Protein AF-A0A5B7HHR5-F1 (afdb_monomer_lite)

Radius of gyration: 13.98 Å; chains: 1; bounding box: 28×27×40 Å

pLDDT: mean 83.9, std 16.47, range [32.66, 96.81]

Foldseek 3Di:
DDDDDDPDDPDWFEKEKEWAWDQDPFTKIKIWIWTTPDPPDTDIDIDMDTDDHDDDRLVSRLVRVVVVCVVCVVVPHHYHYHYPDPSSVVVVVVVD

InterPro domains:
  IPR002156 Ribonuclease H domain [PF00075] (14-90)
  IPR012337 Ribonuclease H-like superfamily [SSF53098] (14-94)
  IPR036397 Ribonuclease H superfamily [G3DSA:3.30.420.10] (3-95)

Organism: Portunus trituberculatus (NCBI:txid210409)

Structure (mmCIF, N/CA/C/O backbone):
data_AF-A0A5B7HHR5-F1
#
_entry.id   AF-A0A5B7HHR5-F1
#
loop_
_atom_site.group_PDB
_atom_site.id
_atom_site.type_symbol
_atom_site.label_atom_id
_atom_site.label_alt_id
_atom_site.label_comp_id
_atom_site.label_asym_id
_atom_site.label_entity_id
_atom_site.label_seq_id
_atom_site.pdbx_PDB_ins_code
_atom_site.Cartn_x
_atom_site.Cartn_y
_atom_site.Cartn_z
_atom_site.occupancy
_atom_site.B_iso_or_equiv
_atom_site.auth_seq_id
_atom_site.auth_comp_id
_atom_site.auth_asym_id
_atom_site.auth_atom_id
_atom_site.pdbx_PDB_model_num
ATOM 1 N N . MET A 1 1 ? 15.190 1.787 7.362 1.00 34.25 1 MET A N 1
ATOM 2 C CA . MET A 1 1 ? 14.211 1.466 8.426 1.00 34.25 1 MET A CA 1
ATOM 3 C C . MET A 1 1 ? 14.200 2.575 9.479 1.00 34.25 1 MET A C 1
ATOM 5 O O . MET A 1 1 ? 14.938 2.505 10.454 1.00 34.25 1 MET A O 1
ATOM 9 N N . PHE A 1 2 ? 13.411 3.632 9.271 1.00 34.34 2 PHE A N 1
ATOM 10 C CA . PHE A 1 2 ? 13.165 4.640 10.308 1.00 34.34 2 PHE A CA 1
ATOM 11 C C . PHE A 1 2 ? 11.983 4.169 11.162 1.00 34.34 2 PHE A C 1
ATOM 13 O O . PHE A 1 2 ? 10.839 4.204 10.725 1.00 34.34 2 PHE A O 1
ATOM 20 N N . MET A 1 3 ? 12.266 3.678 12.369 1.00 32.66 3 MET A N 1
ATOM 21 C CA . MET A 1 3 ? 11.239 3.390 13.371 1.00 32.66 3 MET A CA 1
ATOM 22 C C . MET A 1 3 ? 11.107 4.591 14.301 1.00 32.66 3 MET A C 1
ATOM 24 O O . MET A 1 3 ? 11.936 4.793 15.187 1.00 32.66 3 MET A O 1
ATOM 28 N N . THR A 1 4 ? 10.045 5.374 14.144 1.00 36.59 4 THR A N 1
ATOM 29 C CA . THR A 1 4 ? 9.592 6.265 15.210 1.00 36.59 4 THR A CA 1
ATOM 30 C C . THR A 1 4 ? 8.787 5.442 16.212 1.00 36.59 4 THR A C 1
ATOM 32 O O . THR A 1 4 ? 7.834 4.739 15.878 1.00 36.59 4 THR A O 1
ATOM 35 N N . LYS A 1 5 ? 9.228 5.463 17.471 1.00 33.44 5 LYS A N 1
ATOM 36 C CA . LYS A 1 5 ? 8.582 4.763 18.582 1.00 33.44 5 LYS A CA 1
ATOM 37 C C . LYS A 1 5 ? 7.230 5.429 18.842 1.00 33.44 5 LYS A C 1
ATOM 39 O O . LYS A 1 5 ? 7.174 6.495 19.448 1.00 33.44 5 LYS A O 1
ATOM 44 N N . LEU A 1 6 ? 6.150 4.816 18.366 1.00 45.91 6 LEU A N 1
ATOM 45 C CA . LEU A 1 6 ? 4.795 5.327 18.555 1.00 45.91 6 LEU A CA 1
ATOM 46 C C . LEU A 1 6 ? 4.345 5.082 19.998 1.00 45.91 6 LEU A C 1
ATOM 48 O O . LEU A 1 6 ? 3.812 4.033 20.355 1.00 45.91 6 LEU A O 1
ATOM 52 N N . SER A 1 7 ? 4.622 6.051 20.865 1.00 46.16 7 SER A N 1
ATOM 53 C CA . SER A 1 7 ? 4.082 6.071 22.215 1.00 46.16 7 SER A CA 1
ATOM 54 C C . SER A 1 7 ? 2.589 6.420 22.177 1.00 46.16 7 SER A C 1
ATOM 56 O O . SER A 1 7 ? 2.229 7.500 21.722 1.00 46.16 7 SER A O 1
ATOM 58 N N . LYS A 1 8 ? 1.764 5.535 22.755 1.00 43.47 8 LYS A N 1
ATOM 59 C CA . LYS A 1 8 ? 0.368 5.743 23.193 1.00 43.47 8 LYS A CA 1
ATOM 60 C C . LYS A 1 8 ? -0.688 5.956 22.089 1.00 43.47 8 LYS A C 1
ATOM 62 O O . LYS A 1 8 ? -1.180 7.062 21.906 1.00 43.47 8 LYS A O 1
ATOM 67 N N . TYR A 1 9 ? -1.162 4.870 21.472 1.00 52.91 9 TYR A N 1
ATOM 68 C CA . TYR A 1 9 ? -2.480 4.859 20.816 1.00 52.91 9 TYR A CA 1
ATOM 69 C C . TYR A 1 9 ? -3.518 4.217 21.736 1.00 52.91 9 TYR A C 1
ATOM 71 O O . TYR A 1 9 ? -3.535 3.003 21.915 1.00 52.91 9 TYR A O 1
ATOM 79 N N . SER A 1 10 ? -4.364 5.043 22.355 1.00 51.78 10 SER A N 1
ATOM 80 C CA . SER A 1 10 ? -5.390 4.616 23.318 1.00 51.78 10 SER A CA 1
ATOM 81 C C . SER A 1 10 ? -6.741 4.244 22.691 1.00 51.78 10 SER A C 1
ATOM 83 O O . SER A 1 10 ? -7.653 3.896 23.429 1.00 51.78 10 SER A O 1
ATOM 85 N N . ASN A 1 11 ? -6.886 4.257 21.361 1.00 54.09 11 ASN A N 1
ATOM 86 C CA . ASN A 1 11 ? -8.102 3.804 20.674 1.00 54.09 11 ASN A CA 1
ATOM 87 C C . ASN A 1 11 ? -7.738 2.881 19.509 1.00 54.09 11 ASN A C 1
ATOM 89 O O . ASN A 1 11 ? -7.360 3.317 18.423 1.00 54.09 11 ASN A O 1
ATOM 93 N N . VAL A 1 12 ? -7.782 1.580 19.790 1.00 65.38 12 VAL A N 1
ATOM 94 C CA . VAL A 1 12 ? -7.132 0.543 18.991 1.00 65.38 12 VAL A CA 1
ATOM 95 C C . VAL A 1 12 ? -8.050 0.015 17.891 1.00 65.38 12 VAL A C 1
ATOM 97 O O . VAL A 1 12 ? -8.558 -1.096 17.963 1.00 65.38 12 VAL A O 1
ATOM 100 N N . GLN A 1 13 ? -8.243 0.829 16.857 1.00 73.31 13 GLN A N 1
ATOM 101 C CA . GLN A 1 13 ? -8.623 0.351 15.528 1.00 73.31 13 GLN A CA 1
ATOM 102 C C . GLN A 1 13 ? -7.712 1.017 14.502 1.00 73.31 13 GLN A C 1
ATOM 104 O O . GLN A 1 13 ? -7.994 2.103 13.997 1.00 73.31 13 GLN A O 1
ATOM 109 N N . ALA A 1 14 ? -6.578 0.375 14.244 1.00 88.25 14 ALA A N 1
ATOM 110 C CA . ALA A 1 14 ? -5.549 0.875 13.347 1.00 88.25 14 ALA A CA 1
ATOM 111 C C . ALA A 1 14 ? -5.039 -0.245 12.446 1.00 88.25 14 ALA A C 1
ATOM 113 O O . ALA A 1 14 ? -5.035 -1.417 12.825 1.00 88.25 14 ALA A O 1
ATOM 114 N N . ILE A 1 15 ? -4.588 0.128 11.258 1.00 92.25 15 ILE A N 1
ATOM 115 C CA . ILE A 1 15 ? -3.993 -0.789 10.295 1.00 92.25 15 ILE A CA 1
ATOM 116 C C . ILE A 1 15 ? -2.537 -0.395 10.123 1.00 92.25 15 ILE A C 1
ATOM 118 O O . ILE A 1 15 ? -2.238 0.747 9.793 1.00 92.25 15 ILE A O 1
ATOM 122 N N . HIS A 1 16 ? -1.627 -1.329 10.361 1.00 93.94 16 HIS A N 1
ATOM 123 C CA . HIS A 1 16 ? -0.222 -1.164 10.018 1.00 93.94 16 HIS A CA 1
ATOM 124 C C . HIS A 1 16 ? 0.019 -1.862 8.689 1.00 93.94 16 HIS A C 1
ATOM 126 O O . HIS A 1 16 ? -0.329 -3.033 8.541 1.00 93.94 16 HIS A O 1
ATOM 132 N N . VAL A 1 17 ? 0.613 -1.156 7.738 1.00 94.50 17 VAL A N 1
ATOM 133 C CA . VAL A 1 17 ? 0.941 -1.697 6.422 1.00 94.50 17 VAL A CA 1
ATOM 134 C C . VAL A 1 17 ? 2.436 -1.559 6.205 1.00 94.50 17 VAL A C 1
ATOM 136 O O . VAL A 1 17 ? 2.968 -0.454 6.248 1.00 94.50 17 VAL A O 1
ATOM 139 N N . TYR A 1 18 ? 3.100 -2.681 5.966 1.00 95.38 18 TYR A N 1
ATOM 140 C CA . TYR A 1 18 ? 4.502 -2.746 5.580 1.00 95.38 18 TYR A CA 1
ATOM 141 C C . TYR A 1 18 ? 4.561 -3.078 4.093 1.00 95.38 18 TYR A C 1
ATOM 143 O O . TYR A 1 18 ? 4.013 -4.102 3.680 1.00 95.38 18 TYR A O 1
ATOM 151 N N . CYS A 1 19 ? 5.178 -2.202 3.308 1.00 93.31 19 CYS A N 1
ATOM 152 C CA . CYS A 1 19 ? 5.292 -2.322 1.857 1.00 93.31 19 CYS A CA 1
ATOM 153 C C . CYS A 1 19 ? 6.749 -2.587 1.471 1.00 93.31 19 CYS A C 1
ATOM 155 O O . CYS A 1 19 ? 7.648 -2.035 2.098 1.00 93.31 19 CYS A O 1
ATOM 157 N N . ASP A 1 20 ? 6.957 -3.438 0.468 1.00 94.38 20 ASP A N 1
ATOM 158 C CA . ASP A 1 20 ? 8.268 -3.697 -0.136 1.00 94.38 20 ASP A CA 1
ATOM 159 C C . ASP A 1 20 ? 8.095 -4.010 -1.630 1.0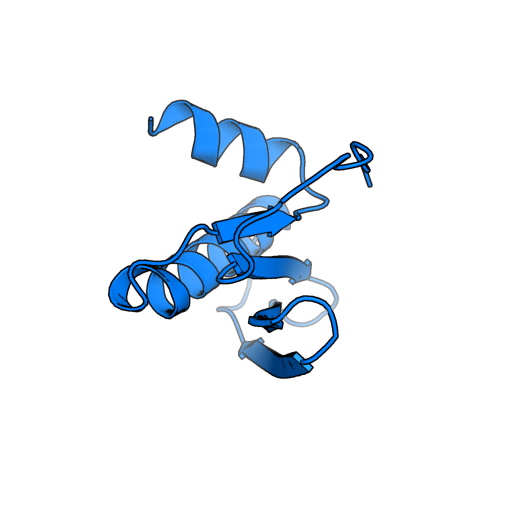0 94.38 20 ASP A C 1
ATOM 161 O O . ASP A 1 20 ? 7.344 -4.914 -2.026 1.00 94.38 20 ASP A O 1
ATOM 165 N N . GLY A 1 21 ? 8.768 -3.238 -2.471 1.00 93.50 21 GLY A N 1
ATOM 166 C CA . GLY A 1 21 ? 8.849 -3.395 -3.910 1.00 93.50 21 GLY A CA 1
ATOM 167 C C . GLY A 1 21 ? 10.216 -3.902 -4.358 1.00 93.50 21 GLY A C 1
ATOM 168 O O . GLY A 1 21 ? 11.160 -3.139 -4.532 1.00 93.50 21 GLY A O 1
ATOM 169 N N . SER A 1 22 ? 10.305 -5.180 -4.727 1.00 91.50 22 SER A N 1
ATOM 170 C CA . SER A 1 22 ? 11.563 -5.789 -5.167 1.00 91.50 22 SER A CA 1
ATOM 171 C C . SER A 1 22 ? 11.637 -5.981 -6.680 1.00 91.50 22 SER A C 1
ATOM 173 O O . SER A 1 22 ? 10.649 -6.314 -7.337 1.00 91.50 22 SER A O 1
ATOM 175 N N . VAL A 1 23 ? 12.841 -5.839 -7.244 1.00 91.81 23 VAL A N 1
ATOM 176 C CA . VAL A 1 23 ? 13.135 -6.067 -8.673 1.00 91.81 23 VAL A CA 1
ATOM 177 C C . VAL A 1 23 ? 14.182 -7.162 -8.922 1.00 91.81 23 VAL A C 1
ATOM 179 O O . VAL A 1 23 ? 14.609 -7.352 -10.060 1.00 91.81 23 VAL A O 1
ATOM 182 N N . ASN A 1 24 ? 14.568 -7.933 -7.898 1.00 82.75 24 ASN A N 1
ATOM 183 C CA . ASN A 1 24 ? 15.563 -9.003 -8.038 1.00 82.75 24 ASN A CA 1
ATOM 184 C C . ASN A 1 24 ? 15.020 -10.178 -8.873 1.00 82.75 24 ASN A C 1
ATOM 186 O O . ASN A 1 24 ? 14.261 -11.028 -8.405 1.00 82.75 24 ASN A O 1
ATOM 190 N N . GLY A 1 25 ? 15.411 -10.215 -10.149 1.00 82.38 25 GLY A N 1
ATOM 191 C CA . GLY A 1 25 ? 14.970 -11.196 -11.140 1.00 82.38 25 GLY A CA 1
ATOM 192 C C . GLY A 1 25 ? 13.589 -10.875 -11.713 1.00 82.38 25 GLY A C 1
ATOM 193 O O . GLY A 1 25 ? 13.465 -10.541 -12.889 1.00 82.38 25 GLY A O 1
ATOM 194 N N . ARG A 1 26 ? 12.533 -10.972 -10.896 1.00 83.88 26 ARG A N 1
ATOM 195 C CA . ARG A 1 26 ? 11.160 -10.604 -11.287 1.00 83.88 26 ARG A CA 1
ATOM 196 C C . ARG A 1 26 ? 10.642 -9.508 -10.370 1.00 83.88 26 ARG A C 1
ATOM 198 O O . ARG A 1 26 ? 10.619 -9.702 -9.161 1.00 83.88 26 ARG A O 1
ATOM 205 N N . SER A 1 27 ? 10.147 -8.424 -10.960 1.00 91.38 27 SER A N 1
ATOM 206 C CA . SER A 1 27 ? 9.512 -7.342 -10.214 1.00 91.38 27 SER A CA 1
ATOM 207 C C . SER A 1 27 ? 8.273 -7.844 -9.464 1.00 91.38 27 SER A C 1
ATOM 209 O O . SER A 1 27 ? 7.415 -8.532 -10.033 1.00 91.38 27 SER A O 1
ATOM 211 N N . ARG A 1 28 ? 8.192 -7.535 -8.172 1.00 93.94 28 ARG A N 1
ATOM 212 C CA . ARG A 1 28 ? 7.096 -7.906 -7.270 1.00 93.94 28 ARG A CA 1
ATOM 213 C C . ARG A 1 28 ? 6.876 -6.799 -6.251 1.00 93.94 28 ARG A C 1
ATOM 215 O O . ARG A 1 28 ? 7.820 -6.104 -5.899 1.00 93.94 28 ARG A O 1
ATOM 222 N N . CYS A 1 29 ? 5.657 -6.698 -5.746 1.00 93.81 29 CYS A N 1
ATOM 223 C CA . CYS A 1 29 ? 5.396 -6.014 -4.490 1.00 93.81 29 CYS A CA 1
ATOM 224 C C . CYS A 1 29 ? 4.924 -7.025 -3.446 1.00 93.81 29 CYS A C 1
ATOM 226 O O . CYS A 1 29 ? 4.263 -8.024 -3.767 1.00 93.81 29 CYS A O 1
ATOM 228 N N . ARG A 1 30 ? 5.296 -6.779 -2.197 1.00 95.44 30 ARG A N 1
ATOM 229 C CA . ARG A 1 30 ? 4.887 -7.544 -1.030 1.00 95.44 30 ARG A CA 1
ATOM 230 C C . ARG A 1 30 ? 4.336 -6.581 0.005 1.00 95.44 30 ARG A C 1
ATOM 232 O O . ARG A 1 30 ? 4.921 -5.537 0.264 1.00 95.44 30 ARG A O 1
ATOM 239 N N . LEU A 1 31 ? 3.206 -6.958 0.579 1.00 95.88 31 LEU A N 1
AT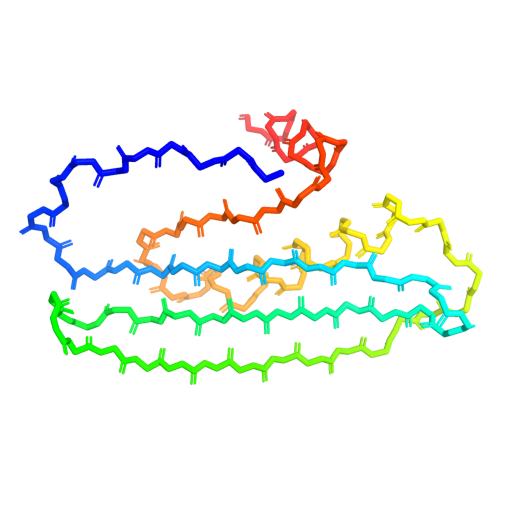OM 240 C CA . LEU A 1 31 ? 2.519 -6.228 1.624 1.00 95.88 31 LEU A CA 1
ATOM 241 C C . LEU A 1 31 ? 2.346 -7.142 2.822 1.00 95.88 31 LEU A C 1
ATOM 243 O O . LEU A 1 31 ? 1.907 -8.285 2.676 1.00 95.88 31 LEU A O 1
ATOM 247 N N . PHE A 1 32 ? 2.624 -6.612 4.002 1.00 96.38 32 PHE A N 1
ATOM 248 C CA . PHE A 1 32 ? 2.205 -7.205 5.259 1.00 96.38 32 PHE A CA 1
ATOM 249 C C . PHE A 1 32 ? 1.273 -6.226 5.965 1.00 96.38 32 PHE A C 1
ATOM 251 O O . PHE A 1 32 ? 1.660 -5.104 6.285 1.00 96.38 32 PHE A O 1
ATOM 258 N N . ILE A 1 33 ? 0.027 -6.636 6.166 1.00 94.94 33 ILE A N 1
ATOM 259 C CA . ILE A 1 33 ? -1.029 -5.821 6.754 1.00 94.94 33 ILE A CA 1
ATOM 260 C C . ILE A 1 33 ? -1.381 -6.417 8.108 1.00 94.94 33 ILE A C 1
ATOM 262 O O . ILE A 1 33 ? -1.852 -7.549 8.186 1.00 94.94 33 ILE A O 1
ATOM 266 N N . ARG A 1 34 ? -1.200 -5.632 9.166 1.00 94.56 34 ARG A N 1
ATOM 267 C CA . ARG A 1 34 ? -1.660 -5.957 10.513 1.00 94.56 34 ARG A CA 1
ATOM 268 C C . ARG A 1 34 ? -2.828 -5.056 10.881 1.00 94.56 34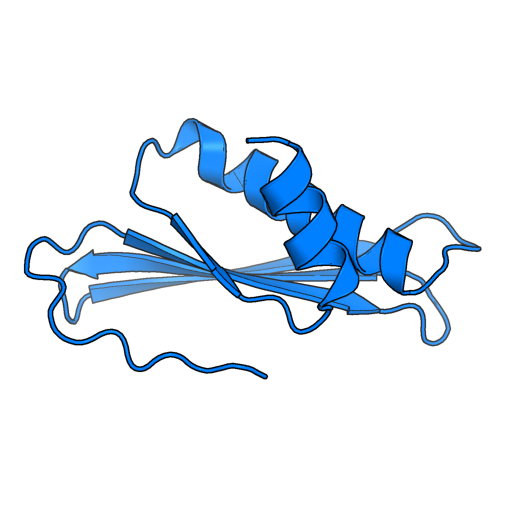 ARG A C 1
ATOM 270 O O . ARG A 1 34 ? -2.656 -3.863 11.124 1.00 94.56 34 ARG A O 1
ATOM 277 N N . ASN A 1 35 ? -4.023 -5.629 10.924 1.00 92.56 35 ASN A N 1
ATOM 278 C CA . ASN A 1 35 ? -5.254 -4.936 11.288 1.00 92.56 35 ASN A CA 1
ATOM 279 C C . ASN A 1 35 ? -5.561 -5.184 12.767 1.00 92.56 35 ASN A C 1
ATOM 281 O O . ASN A 1 35 ? -5.993 -6.276 13.147 1.00 92.56 35 ASN A O 1
ATOM 285 N N . TYR A 1 36 ? -5.337 -4.164 13.591 1.00 89.75 36 TYR A N 1
ATOM 286 C CA . TYR A 1 36 ? -5.644 -4.189 15.013 1.00 89.75 36 TYR A CA 1
ATOM 287 C C . TYR A 1 36 ? -7.140 -3.954 15.240 1.00 89.75 36 TYR A C 1
ATOM 289 O O . TYR A 1 36 ? -7.705 -2.943 14.817 1.00 89.75 36 TYR A O 1
ATOM 297 N N . ILE A 1 37 ? -7.771 -4.901 15.931 1.00 86.88 37 ILE A N 1
ATOM 298 C CA . ILE A 1 37 ? -9.156 -4.826 16.416 1.00 86.88 37 ILE A CA 1
ATOM 299 C C . ILE A 1 37 ? -9.162 -4.348 17.878 1.00 86.88 37 ILE A C 1
ATOM 301 O O . ILE A 1 37 ? -10.082 -3.654 18.303 1.00 86.88 37 ILE A O 1
ATOM 305 N N . SER A 1 38 ? -8.131 -4.720 18.646 1.00 83.94 38 SER A N 1
ATOM 306 C CA . SER A 1 38 ? -7.822 -4.199 19.981 1.00 83.94 38 SER A CA 1
ATOM 307 C C . SER A 1 38 ? -6.312 -4.293 20.258 1.00 83.94 38 SER A C 1
ATOM 309 O O . SER A 1 38 ? -5.567 -4.837 19.443 1.00 83.94 38 SER A O 1
ATOM 311 N N . ALA A 1 39 ? -5.835 -3.763 21.396 1.00 77.69 39 ALA A N 1
ATOM 312 C CA . ALA A 1 39 ? -4.398 -3.683 21.725 1.00 77.69 39 ALA A CA 1
ATOM 313 C C . ALA A 1 39 ? -3.656 -5.019 21.558 1.00 77.69 39 ALA A C 1
ATOM 315 O O . ALA A 1 39 ? -2.534 -5.052 21.058 1.00 77.69 39 ALA A O 1
ATOM 316 N N . ASN A 1 40 ? -4.321 -6.113 21.931 1.00 81.94 40 ASN A N 1
ATOM 317 C CA . ASN A 1 40 ? -3.759 -7.460 21.920 1.00 81.94 40 ASN A CA 1
ATOM 318 C C . ASN A 1 40 ? -4.466 -8.384 20.917 1.00 81.94 40 ASN A C 1
ATOM 320 O O . ASN A 1 40 ? -4.198 -9.583 20.904 1.00 81.94 40 ASN A O 1
ATOM 324 N N . HIS A 1 41 ? -5.381 -7.855 20.099 1.00 87.31 41 HIS A N 1
ATOM 325 C CA . HIS A 1 41 ? -6.143 -8.638 19.133 1.00 87.31 41 HIS A CA 1
ATOM 326 C C . HIS A 1 41 ? -6.019 -8.030 17.741 1.00 87.31 41 HIS A C 1
ATOM 328 O O . HIS A 1 41 ? -6.479 -6.915 17.483 1.00 87.31 41 HIS A O 1
ATOM 334 N N . TYR A 1 42 ? -5.392 -8.776 16.840 1.00 91.69 42 TYR A N 1
ATOM 335 C CA . TYR A 1 42 ? -5.144 -8.349 15.474 1.00 91.69 42 TYR A CA 1
ATOM 336 C C . TYR A 1 42 ? -5.260 -9.520 14.506 1.00 91.69 42 TYR A C 1
ATOM 338 O O . TYR A 1 42 ? -5.218 -10.688 14.892 1.00 91.69 42 TYR A O 1
ATOM 346 N N . THR A 1 43 ? -5.399 -9.170 13.234 1.00 94.38 43 THR A N 1
ATOM 347 C CA . THR A 1 43 ? -5.327 -10.099 12.107 1.00 94.38 43 THR A CA 1
ATOM 348 C C . THR A 1 43 ? -4.159 -9.694 11.224 1.00 94.38 43 THR A C 1
ATOM 350 O O . THR A 1 43 ? -3.964 -8.503 10.973 1.00 94.38 43 THR A O 1
ATOM 353 N N . ASP A 1 44 ? -3.388 -10.683 10.783 1.00 95.88 44 ASP A N 1
ATOM 354 C CA . ASP A 1 44 ? -2.274 -10.490 9.862 1.00 95.88 44 ASP A CA 1
ATOM 355 C C . ASP A 1 44 ? -2.680 -10.981 8.473 1.00 95.88 44 ASP A C 1
ATOM 357 O O . ASP A 1 44 ? -3.369 -11.991 8.315 1.00 95.88 44 ASP A O 1
ATOM 361 N N . THR A 1 45 ? -2.281 -10.245 7.446 1.00 95.81 45 THR A N 1
ATOM 362 C CA . THR A 1 45 ? -2.523 -10.596 6.050 1.00 95.81 45 THR A CA 1
ATOM 363 C C . THR A 1 45 ? -1.277 -10.285 5.247 1.00 95.81 45 THR A C 1
ATOM 365 O O . THR A 1 45 ? -0.768 -9.168 5.280 1.00 95.81 45 THR A O 1
ATOM 368 N N . GLU A 1 46 ? -0.796 -11.276 4.507 1.00 96.81 46 GLU A N 1
ATOM 369 C CA . GLU A 1 46 ? 0.325 -11.112 3.597 1.00 96.81 46 GLU A CA 1
ATOM 370 C C . GLU A 1 46 ? -0.167 -11.190 2.154 1.00 96.81 46 GLU A C 1
A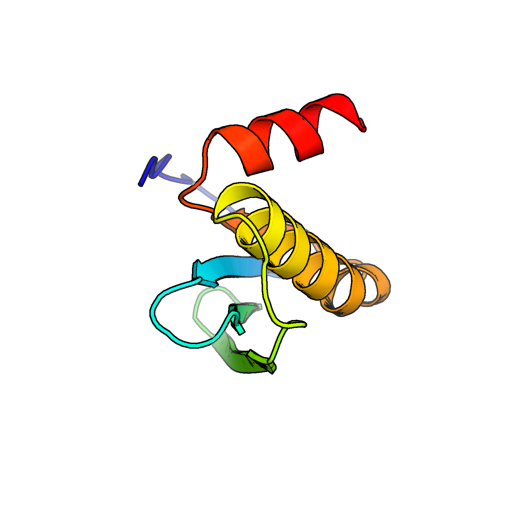TOM 372 O O . GLU A 1 46 ? -0.911 -12.099 1.785 1.00 96.81 46 GLU A O 1
ATOM 377 N N . ILE A 1 47 ? 0.248 -10.232 1.331 1.00 95.12 47 ILE A N 1
ATOM 378 C CA . ILE A 1 47 ? -0.126 -10.161 -0.079 1.00 95.12 47 ILE A CA 1
ATOM 379 C C . ILE A 1 47 ? 1.152 -10.003 -0.884 1.00 95.12 47 ILE A C 1
ATOM 381 O O . ILE A 1 47 ? 1.949 -9.108 -0.628 1.00 95.12 47 ILE A O 1
ATOM 385 N N . SER A 1 48 ? 1.345 -10.847 -1.892 1.00 94.69 48 SER A N 1
ATOM 386 C CA . SER A 1 48 ? 2.411 -10.665 -2.873 1.00 94.69 48 SER A CA 1
ATOM 387 C C . SER A 1 48 ? 1.814 -10.616 -4.266 1.00 94.69 48 SER A C 1
ATOM 389 O O . SER A 1 48 ? 1.058 -11.508 -4.658 1.00 94.69 48 SER A O 1
ATOM 391 N N . ARG A 1 49 ? 2.157 -9.576 -5.027 1.00 93.94 49 ARG A N 1
ATOM 392 C CA . ARG A 1 49 ? 1.747 -9.439 -6.424 1.00 93.94 49 ARG A CA 1
ATOM 393 C C . ARG A 1 49 ? 2.958 -9.360 -7.324 1.00 93.94 49 ARG A C 1
ATOM 395 O O . ARG A 1 49 ? 3.984 -8.760 -7.006 1.00 93.94 49 ARG A O 1
ATOM 402 N N . ARG A 1 50 ? 2.828 -9.989 -8.487 1.00 94.25 50 ARG A N 1
ATOM 403 C CA . ARG A 1 50 ? 3.823 -9.884 -9.545 1.00 94.25 50 ARG A CA 1
ATOM 404 C C . ARG A 1 50 ? 3.584 -8.594 -10.315 1.00 94.25 50 ARG A C 1
ATOM 406 O O . ARG A 1 50 ? 2.467 -8.342 -10.752 1.00 94.25 50 ARG A O 1
ATOM 413 N N . LEU A 1 51 ? 4.643 -7.819 -10.494 1.00 91.56 51 LEU A N 1
ATOM 414 C CA . LEU A 1 51 ? 4.619 -6.596 -11.279 1.00 91.56 51 LEU A CA 1
ATOM 415 C C . LEU A 1 51 ? 5.085 -6.883 -12.717 1.00 91.56 51 LEU A C 1
ATOM 417 O O . LEU A 1 51 ? 5.733 -7.910 -12.968 1.00 91.56 51 LEU A O 1
ATOM 421 N N . PRO A 1 52 ? 4.754 -6.001 -13.675 1.00 89.50 52 PRO A N 1
ATOM 422 C CA . PRO A 1 52 ? 5.315 -6.054 -15.018 1.00 89.50 52 PRO A CA 1
ATOM 423 C C . PRO A 1 52 ? 6.848 -6.116 -15.010 1.00 89.50 52 PRO A C 1
ATOM 425 O O . PRO A 1 52 ? 7.506 -5.595 -14.109 1.00 89.50 52 PRO A O 1
ATOM 428 N N . ALA A 1 53 ? 7.415 -6.755 -16.033 1.00 81.88 53 ALA A N 1
ATOM 429 C CA . ALA A 1 53 ? 8.861 -6.798 -16.220 1.00 81.88 53 ALA A CA 1
ATOM 430 C C . ALA A 1 53 ? 9.428 -5.392 -16.502 1.00 81.88 53 ALA A C 1
ATOM 432 O O . ALA A 1 53 ? 8.721 -4.529 -17.020 1.00 81.88 53 ALA A O 1
ATOM 433 N N . HIS A 1 54 ? 10.717 -5.196 -16.205 1.00 82.94 54 HIS A N 1
ATOM 434 C CA . HIS A 1 54 ? 11.465 -3.958 -16.471 1.00 82.94 54 HIS A CA 1
ATOM 435 C C . HIS A 1 54 ? 10.988 -2.725 -15.678 1.00 82.94 54 HIS A C 1
ATOM 437 O O . HIS A 1 54 ? 10.787 -1.647 -16.236 1.00 82.94 54 HIS A O 1
ATOM 443 N N . MET A 1 55 ? 10.833 -2.860 -14.358 1.00 89.38 55 MET A N 1
ATOM 444 C CA . MET A 1 55 ? 10.631 -1.716 -13.457 1.00 89.38 55 MET A CA 1
ATOM 445 C C . MET A 1 55 ? 11.914 -1.335 -12.716 1.00 89.38 55 MET A C 1
ATOM 447 O O . MET A 1 55 ? 12.743 -2.195 -12.421 1.00 89.38 55 MET A O 1
ATOM 451 N N . SER A 1 56 ? 12.052 -0.050 -12.380 1.00 91.69 56 SER A N 1
ATOM 452 C CA . SER A 1 56 ? 13.023 0.402 -11.380 1.00 91.69 56 SER A CA 1
ATOM 453 C C . SER A 1 56 ? 12.565 0.006 -9.975 1.00 91.69 56 SER A C 1
ATOM 455 O O . SER A 1 56 ? 11.366 -0.175 -9.744 1.00 91.69 56 SER A O 1
ATOM 457 N N . SER A 1 57 ? 13.505 -0.086 -9.030 1.00 90.69 57 SER A N 1
ATOM 458 C CA . SER A 1 57 ? 13.193 -0.334 -7.615 1.00 90.69 57 SER A CA 1
ATOM 459 C C . SER A 1 57 ? 12.203 0.700 -7.083 1.00 90.69 57 SER A C 1
ATOM 461 O O . SER A 1 57 ? 11.127 0.328 -6.643 1.00 90.69 57 SER A O 1
ATOM 463 N N . THR A 1 58 ? 12.461 1.998 -7.272 1.00 91.50 58 THR A N 1
ATOM 464 C CA . THR A 1 58 ? 11.542 3.072 -6.847 1.00 91.50 58 THR A CA 1
ATOM 465 C C . THR A 1 58 ? 10.123 2.898 -7.388 1.00 91.50 58 THR A C 1
ATOM 467 O O . THR A 1 58 ? 9.157 3.152 -6.678 1.00 91.50 58 THR A O 1
ATOM 470 N N . LYS A 1 59 ? 9.970 2.449 -8.641 1.00 92.62 59 LYS A N 1
ATOM 471 C CA . LYS A 1 59 ? 8.646 2.201 -9.218 1.00 92.62 59 LYS A CA 1
ATOM 472 C C . LYS A 1 59 ? 7.975 0.994 -8.563 1.00 92.62 59 LYS A C 1
ATOM 474 O O . LYS A 1 59 ? 6.778 1.057 -8.312 1.00 92.62 59 LYS A O 1
ATOM 479 N N . ALA A 1 60 ? 8.719 -0.074 -8.275 1.00 93.81 60 ALA A N 1
ATOM 480 C CA . ALA A 1 60 ? 8.192 -1.234 -7.560 1.00 93.81 60 ALA A CA 1
ATOM 481 C C . ALA A 1 60 ? 7.709 -0.866 -6.145 1.00 93.81 60 ALA A C 1
ATOM 483 O O . ALA A 1 60 ? 6.624 -1.299 -5.761 1.00 93.81 60 ALA A O 1
ATOM 484 N N . GLU A 1 61 ? 8.455 -0.023 -5.427 1.00 94.50 61 GLU A N 1
ATOM 485 C CA . GLU A 1 61 ? 8.068 0.494 -4.102 1.00 94.50 61 GLU A CA 1
ATOM 486 C C . GLU A 1 61 ? 6.773 1.306 -4.180 1.00 94.50 61 GLU A C 1
ATOM 488 O O . GLU A 1 61 ? 5.800 1.030 -3.482 1.00 94.50 61 GLU A O 1
ATOM 493 N N . LEU A 1 62 ? 6.692 2.241 -5.134 1.00 92.94 62 LEU A N 1
ATOM 494 C CA . LEU A 1 62 ? 5.471 3.016 -5.369 1.00 92.94 62 LEU A CA 1
ATOM 495 C C . LEU A 1 62 ? 4.271 2.127 -5.723 1.00 92.94 62 LEU A C 1
ATOM 497 O O . LEU A 1 62 ? 3.152 2.419 -5.307 1.00 92.94 62 LEU A O 1
ATOM 501 N N . TYR A 1 63 ? 4.477 1.030 -6.457 1.00 94.00 63 TYR A N 1
ATOM 502 C CA . TYR A 1 63 ? 3.416 0.049 -6.700 1.00 94.00 63 TYR A CA 1
ATOM 503 C C . TYR A 1 63 ? 2.983 -0.677 -5.429 1.00 94.00 63 TYR A C 1
ATOM 505 O O . TYR A 1 63 ? 1.789 -0.926 -5.273 1.00 94.00 63 TYR A O 1
ATOM 513 N N . ALA A 1 64 ? 3.914 -1.024 -4.536 1.00 94.25 64 ALA A N 1
ATOM 514 C CA . ALA A 1 64 ? 3.581 -1.621 -3.247 1.00 94.25 64 ALA A CA 1
ATOM 515 C C . ALA A 1 64 ? 2.707 -0.658 -2.429 1.00 94.25 64 ALA A C 1
ATOM 517 O O . ALA A 1 64 ? 1.600 -1.011 -2.028 1.00 94.25 64 ALA A O 1
ATOM 518 N N . VAL A 1 65 ? 3.139 0.594 -2.304 1.00 92.50 65 VAL A N 1
ATOM 519 C CA . VAL A 1 65 ? 2.378 1.661 -1.646 1.00 92.50 65 VAL A CA 1
ATOM 520 C C . VAL A 1 65 ? 0.979 1.837 -2.245 1.00 92.50 65 VAL A C 1
ATOM 522 O O . VAL A 1 65 ? -0.007 1.856 -1.509 1.00 92.50 65 VAL A O 1
ATOM 525 N N . LEU A 1 66 ? 0.870 1.948 -3.574 1.00 92.75 66 LEU A N 1
ATOM 526 C CA . LEU A 1 66 ? -0.414 2.115 -4.263 1.00 92.75 66 LEU A CA 1
ATOM 527 C C . LEU A 1 66 ? -1.349 0.929 -4.023 1.00 92.75 66 LEU A C 1
ATOM 529 O O . LEU A 1 66 ? -2.534 1.113 -3.760 1.00 92.75 66 LEU A O 1
ATOM 533 N N . GLU A 1 67 ? -0.823 -0.290 -4.100 1.00 94.50 67 GLU A N 1
ATOM 534 C CA . GLU A 1 67 ? -1.589 -1.504 -3.836 1.00 94.50 67 GLU A CA 1
ATOM 535 C C . GLU A 1 67 ? -2.112 -1.526 -2.396 1.00 94.50 67 GLU A C 1
ATOM 537 O O . GLU A 1 67 ? -3.294 -1.782 -2.164 1.00 94.50 67 GLU A O 1
ATOM 542 N N . ALA A 1 68 ? -1.263 -1.183 -1.429 1.00 92.75 68 ALA A N 1
ATOM 543 C CA . ALA A 1 68 ? -1.667 -1.082 -0.039 1.00 92.75 68 ALA A CA 1
ATOM 544 C C . ALA A 1 68 ? -2.744 -0.014 0.177 1.00 92.75 68 ALA A C 1
ATOM 546 O O . ALA A 1 68 ? -3.730 -0.298 0.856 1.00 92.75 68 ALA A O 1
ATOM 547 N N . LEU A 1 69 ? -2.611 1.169 -0.434 1.00 91.00 69 LEU A N 1
ATOM 548 C CA . LEU A 1 69 ? -3.633 2.219 -0.383 1.00 91.00 69 LEU A CA 1
ATOM 549 C C . LEU A 1 69 ? -4.972 1.736 -0.944 1.00 91.00 69 LEU A C 1
ATOM 551 O O . LEU A 1 69 ? -5.996 1.940 -0.298 1.00 91.00 69 LEU A O 1
ATOM 555 N N . HIS A 1 70 ? -4.982 1.043 -2.085 1.00 92.50 70 HIS A N 1
ATOM 556 C CA . HIS A 1 70 ? -6.215 0.493 -2.657 1.00 92.50 70 HIS A CA 1
ATOM 557 C C . HIS A 1 70 ? -6.916 -0.503 -1.725 1.00 92.50 70 HIS A C 1
ATOM 559 O O . HIS A 1 70 ? -8.144 -0.534 -1.674 1.00 92.50 70 HIS A O 1
ATOM 565 N N . ILE A 1 71 ? -6.152 -1.302 -0.977 1.00 92.00 71 ILE A N 1
ATOM 566 C CA . ILE A 1 71 ? -6.702 -2.293 -0.046 1.00 92.00 71 ILE A CA 1
ATOM 567 C C . ILE A 1 71 ? -7.260 -1.629 1.216 1.00 92.00 71 ILE A C 1
ATOM 569 O O . ILE A 1 71 ? -8.320 -2.023 1.701 1.00 92.00 71 ILE A O 1
ATOM 573 N N . VAL A 1 72 ? -6.552 -0.639 1.767 1.00 90.12 72 VAL A N 1
ATOM 574 C CA . VAL A 1 72 ? -6.899 -0.047 3.071 1.00 90.12 72 VAL A CA 1
ATOM 575 C C . VAL A 1 72 ? -7.821 1.166 2.986 1.00 90.12 72 VAL A C 1
ATOM 577 O O . VAL A 1 72 ? -8.529 1.436 3.954 1.00 90.12 72 VAL A O 1
ATOM 580 N N . ALA A 1 73 ? -7.873 1.865 1.847 1.00 89.50 73 ALA A N 1
ATOM 581 C CA . ALA A 1 73 ? -8.771 2.999 1.620 1.00 89.50 73 ALA A CA 1
ATOM 582 C C . ALA A 1 73 ? -10.246 2.719 1.984 1.00 89.50 73 ALA A C 1
ATOM 584 O O . ALA A 1 73 ? -10.826 3.535 2.704 1.00 89.50 73 ALA A O 1
ATOM 585 N N . PRO A 1 74 ? -10.866 1.585 1.587 1.00 91.00 74 PRO A N 1
ATOM 586 C CA . PRO A 1 74 ? -12.264 1.310 1.930 1.00 91.00 74 PRO A CA 1
ATOM 587 C C . PRO A 1 74 ? -12.485 0.932 3.403 1.00 91.00 74 PRO A C 1
ATOM 589 O O . PRO A 1 74 ? -13.626 0.791 3.831 1.00 91.00 74 PRO A O 1
ATOM 592 N N . LEU A 1 75 ? -11.426 0.733 4.197 1.00 86.69 75 LEU A N 1
ATOM 593 C CA . LEU A 1 75 ? -11.552 0.267 5.581 1.00 86.69 75 LEU A CA 1
ATOM 594 C C . LEU A 1 75 ? -11.840 1.398 6.578 1.00 86.69 75 LEU A C 1
ATOM 596 O O . LEU A 1 75 ? -12.163 1.099 7.724 1.00 86.69 75 LEU A O 1
ATOM 600 N N . HIS A 1 76 ? -11.731 2.669 6.163 1.00 81.75 76 HIS A N 1
ATOM 601 C CA . HIS A 1 76 ? -12.045 3.861 6.970 1.00 81.75 76 HIS A CA 1
ATOM 602 C C . HIS A 1 76 ? -11.445 3.845 8.394 1.00 81.75 76 HIS A C 1
ATOM 604 O O . HIS A 1 76 ? -12.059 4.310 9.355 1.00 81.75 76 HIS A O 1
ATOM 610 N N . LYS A 1 77 ? -10.233 3.297 8.537 1.00 84.25 77 LYS A N 1
ATOM 611 C CA . LYS A 1 77 ? -9.465 3.226 9.789 1.00 84.25 77 LYS A CA 1
ATOM 612 C C . LYS A 1 77 ? -8.210 4.080 9.693 1.00 84.25 77 LYS A C 1
ATOM 614 O O . LYS A 1 77 ? -7.745 4.386 8.599 1.00 84.25 77 LYS A O 1
ATOM 619 N N . ASN A 1 78 ? -7.621 4.405 10.841 1.00 88.50 78 ASN A N 1
ATOM 620 C CA . ASN A 1 78 ? -6.291 5.007 10.865 1.00 88.50 78 ASN A CA 1
ATOM 621 C C . ASN A 1 78 ? -5.274 4.017 10.286 1.00 88.50 78 ASN A C 1
ATOM 623 O O . ASN A 1 78 ? -5.202 2.872 10.741 1.00 88.50 78 ASN A O 1
ATOM 627 N N . VAL A 1 79 ? -4.499 4.456 9.295 1.00 88.62 79 VAL A N 1
ATOM 628 C CA . VAL A 1 79 ? -3.492 3.624 8.628 1.00 88.62 79 VAL A CA 1
ATOM 629 C C . VAL A 1 79 ? -2.098 4.181 8.880 1.00 88.62 79 VAL A C 1
ATOM 631 O O . VAL A 1 79 ? -1.842 5.363 8.664 1.00 88.62 79 VAL A O 1
ATOM 634 N N . TYR A 1 80 ? -1.195 3.306 9.308 1.00 90.00 80 TYR A N 1
ATOM 635 C CA . TYR A 1 80 ? 0.226 3.577 9.474 1.00 90.00 80 TYR A CA 1
ATOM 636 C C . TYR A 1 80 ? 0.995 2.843 8.382 1.00 90.00 80 TYR A C 1
ATOM 638 O O . TYR A 1 80 ? 1.013 1.612 8.351 1.00 90.00 80 TYR A O 1
ATOM 646 N N . PHE A 1 81 ? 1.612 3.611 7.489 1.00 89.25 81 PHE A N 1
ATOM 647 C CA . PHE A 1 81 ? 2.429 3.094 6.398 1.00 89.25 81 PHE A CA 1
ATOM 648 C C . PHE A 1 81 ? 3.899 3.025 6.800 1.00 89.25 81 PHE A C 1
ATOM 650 O O . PHE A 1 81 ? 4.465 3.996 7.302 1.00 89.25 81 PHE A O 1
ATOM 657 N N . PHE A 1 82 ? 4.509 1.874 6.543 1.00 90.88 82 PHE A N 1
ATOM 658 C CA . PHE A 1 82 ? 5.925 1.608 6.735 1.00 90.88 82 PHE A CA 1
ATOM 659 C C . PHE A 1 82 ? 6.514 1.161 5.401 1.00 90.88 82 PHE A C 1
ATOM 661 O O . PHE A 1 82 ? 6.081 0.164 4.825 1.00 90.88 82 PHE A O 1
ATOM 668 N N . ASP A 1 83 ? 7.498 1.912 4.935 1.00 88.38 83 ASP A N 1
ATOM 669 C CA . ASP A 1 83 ? 8.179 1.710 3.662 1.00 88.38 83 ASP A CA 1
ATOM 670 C C . ASP A 1 83 ? 9.662 2.039 3.886 1.00 88.38 83 ASP A C 1
ATOM 672 O O . ASP A 1 83 ? 9.992 2.963 4.643 1.00 88.38 83 ASP A O 1
ATOM 676 N N . ASP A 1 84 ? 10.569 1.237 3.338 1.00 90.19 84 ASP A N 1
ATOM 677 C CA . ASP A 1 84 ? 12.011 1.439 3.483 1.00 90.19 84 ASP A CA 1
ATOM 678 C C . ASP A 1 84 ? 12.614 2.310 2.368 1.00 90.19 84 ASP A C 1
ATOM 680 O O . ASP A 1 84 ? 13.772 2.734 2.481 1.00 90.19 84 ASP A O 1
ATOM 684 N N . SER A 1 85 ? 11.814 2.690 1.369 1.00 90.88 85 SER A N 1
ATOM 685 C CA . SER A 1 85 ? 12.156 3.620 0.303 1.00 90.88 85 SER A CA 1
ATOM 686 C C . SER A 1 85 ? 11.801 5.059 0.666 1.00 90.88 85 SER A C 1
ATOM 688 O O . SER A 1 85 ? 10.667 5.534 0.561 1.00 90.88 85 SER A O 1
ATOM 690 N N . GLN A 1 86 ? 12.836 5.832 0.994 1.00 90.62 86 GLN A N 1
ATOM 691 C CA . GLN A 1 86 ? 12.709 7.270 1.235 1.00 90.62 86 GLN A CA 1
ATOM 692 C C . GLN A 1 86 ? 12.078 8.015 0.042 1.00 90.62 86 GLN A C 1
ATOM 694 O O . GLN A 1 86 ? 11.339 8.980 0.231 1.00 90.62 86 GLN A O 1
ATOM 699 N N . ALA A 1 87 ? 12.349 7.567 -1.188 1.00 89.62 87 ALA A N 1
ATOM 700 C CA . ALA A 1 87 ? 11.775 8.156 -2.394 1.00 89.62 87 ALA A CA 1
ATOM 701 C C . ALA A 1 87 ? 10.257 7.923 -2.486 1.00 89.62 87 ALA A C 1
ATOM 703 O O . ALA A 1 87 ? 9.528 8.832 -2.881 1.00 89.62 87 ALA A O 1
ATOM 704 N N . ALA A 1 88 ? 9.779 6.738 -2.092 1.00 87.06 88 ALA A N 1
ATOM 705 C CA . ALA A 1 88 ? 8.351 6.431 -2.067 1.00 87.06 88 ALA A CA 1
ATOM 706 C C . ALA A 1 88 ? 7.619 7.261 -1.000 1.00 87.06 88 ALA A C 1
ATOM 708 O O . ALA A 1 88 ? 6.571 7.844 -1.283 1.00 87.06 88 ALA A O 1
ATOM 709 N N . LEU A 1 89 ? 8.217 7.408 0.189 1.00 88.00 89 LEU A N 1
ATOM 710 C CA . LEU A 1 89 ? 7.677 8.259 1.253 1.00 88.00 89 LEU A CA 1
ATOM 711 C C . LEU A 1 89 ? 7.580 9.733 0.835 1.00 88.00 89 LEU A C 1
ATOM 713 O O . LEU A 1 89 ? 6.554 10.366 1.078 1.00 88.00 89 LEU A O 1
ATOM 717 N N . TYR A 1 90 ? 8.605 10.274 0.167 1.00 88.88 90 TYR A N 1
ATOM 718 C CA . TYR A 1 90 ? 8.551 11.649 -0.340 1.00 88.88 90 TYR A CA 1
ATOM 719 C C . TYR A 1 90 ? 7.455 11.841 -1.390 1.00 88.88 90 TYR A C 1
ATOM 721 O O . TYR A 1 90 ? 6.737 12.839 -1.346 1.00 88.88 90 TYR A O 1
ATOM 729 N N . ALA A 1 91 ? 7.295 10.886 -2.309 1.00 85.69 91 ALA A N 1
ATOM 730 C CA . ALA A 1 91 ? 6.240 10.948 -3.314 1.00 85.69 91 ALA A CA 1
ATOM 731 C C . ALA A 1 91 ? 4.845 10.965 -2.666 1.00 85.69 91 ALA A C 1
ATOM 733 O O . ALA A 1 91 ? 4.021 11.804 -3.021 1.00 85.69 91 ALA A O 1
ATOM 734 N N . LEU A 1 92 ? 4.604 10.112 -1.664 1.00 82.00 92 LEU A N 1
ATOM 735 C CA . LEU A 1 92 ? 3.352 10.101 -0.901 1.00 82.00 92 LEU A CA 1
ATOM 736 C C . LEU A 1 92 ? 3.058 11.440 -0.222 1.00 82.00 92 LEU A C 1
ATOM 738 O O . LEU A 1 92 ? 1.939 11.940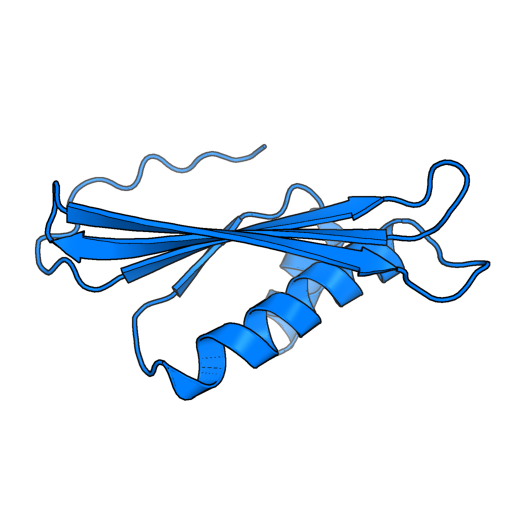 -0.302 1.00 82.00 92 LEU A O 1
ATOM 742 N N . GLN A 1 93 ? 4.060 12.018 0.439 1.00 83.00 93 GLN A N 1
ATOM 743 C CA . GLN A 1 93 ? 3.922 13.297 1.139 1.00 83.00 93 GLN A CA 1
ATOM 744 C C . GLN A 1 93 ? 3.673 14.461 0.179 1.00 83.00 93 GLN A C 1
ATOM 746 O O . GLN A 1 93 ? 2.962 15.394 0.526 1.00 83.00 93 GLN A O 1
ATOM 751 N N . SER A 1 94 ? 4.223 14.402 -1.036 1.00 82.12 94 SER A N 1
ATOM 752 C CA . SER A 1 94 ? 4.015 15.438 -2.055 1.00 82.12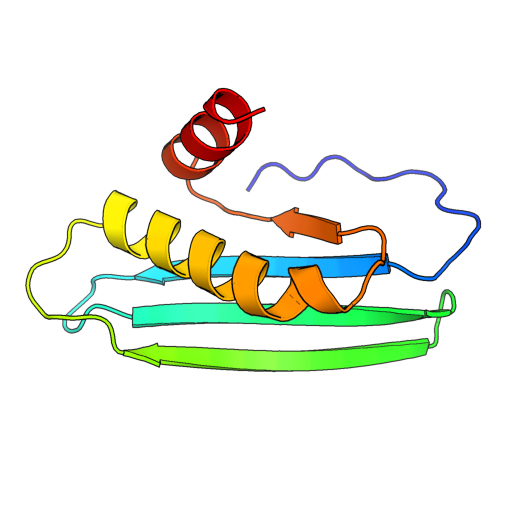 94 SER A CA 1
ATOM 753 C C . SER A 1 94 ? 2.609 15.450 -2.668 1.00 82.12 94 SER A C 1
ATOM 755 O O . SER A 1 94 ? 2.274 16.376 -3.402 1.00 82.12 94 SER A O 1
ATOM 757 N N . CYS A 1 95 ? 1.797 14.424 -2.394 1.00 69.56 95 CYS A N 1
ATOM 758 C CA . CYS A 1 95 ? 0.419 14.310 -2.868 1.00 69.56 95 CYS A CA 1
ATOM 759 C C . CYS A 1 95 ? -0.632 14.728 -1.819 1.00 69.56 95 CYS A C 1
ATOM 761 O O . CYS A 1 95 ? -1.824 14.583 -2.097 1.00 69.56 95 CYS A O 1
ATOM 763 N N . GLN A 1 96 ? -0.210 15.189 -0.635 1.00 57.41 96 GLN A N 1
ATOM 764 C CA . GLN A 1 96 ? -1.076 15.733 0.422 1.00 57.41 96 GLN A CA 1
ATOM 765 C C . GLN A 1 96 ? -1.218 17.249 0.292 1.00 57.41 96 GLN A C 1
ATOM 767 O O . GLN A 1 96 ? -2.340 17.737 0.552 1.00 57.41 96 GLN A O 1
#

Secondary structure (DSSP, 8-state):
----------S--EEEEEEEEE-SSS-EEEEEEEEEEETTEEEEEEEEEEPPSS--HHHHHHHHHHHHHHHHGGG-SEEEEEES-HHHHHHHHTT-

Sequence (96 aa):
MFMTKLSKYSNVQAIHVYCDGSVNGRSRCRLFIRNYISANHYTDTEISRRLPAHMSSTKAELYAVLEALHIVAPLHKNVYFFDDSQAALYALQSCQ